Protein AF-A0A7W0KDU7-F1 (afdb_monomer_lite)

Sequence (74 aa):
DTPPGAMPPDYPWEIIEQVTRDLYTELAALVPGGRLIIAEESGHYIQLEQSDLAIEAIREVVDAVRDPDAWAAQ

Foldseek 3Di:
DAPVPGDPPPPPQVVCVVVVVVVQVVVQVVDVLRDDDDPPQDGDCCCVGPVVVVVVVVVQVVVCVVPVVSSVVD

Secondary structure (DSSP, 8-state):
-PPTTPPPTT--HHHHHHHHHHHHHHHHHHSTT------TT--S-HHHH-HHHHHHHHHHHHHHHH-HHHHHT-

pLDDT: mean 89.37, std 7.56, range [60.34, 96.81]

Structure (mmCIF, N/CA/C/O backbone):
data_AF-A0A7W0KDU7-F1
#
_entry.id   AF-A0A7W0KDU7-F1
#
loop_
_atom_site.group_PDB
_atom_site.id
_atom_site.type_symbol
_atom_site.label_atom_id
_atom_site.label_alt_id
_atom_site.label_comp_id
_atom_site.label_asym_id
_atom_site.label_entity_id
_atom_site.label_seq_id
_atom_site.pdbx_PDB_ins_code
_atom_site.Cartn_x
_atom_site.Cartn_y
_atom_site.Cartn_z
_atom_site.occupancy
_atom_site.B_iso_or_equiv
_atom_site.auth_seq_id
_atom_site.auth_comp_id
_atom_site.auth_asym_id
_atom_site.auth_atom_id
_atom_site.pdbx_PDB_model_num
ATOM 1 N N . ASP A 1 1 ? 29.932 0.935 -16.269 1.00 73.88 1 ASP A N 1
ATOM 2 C CA . ASP A 1 1 ? 29.698 0.241 -14.989 1.00 73.88 1 ASP A CA 1
ATOM 3 C C . ASP A 1 1 ? 28.441 0.767 -14.326 1.00 73.88 1 ASP A C 1
ATOM 5 O O . ASP A 1 1 ? 28.214 1.973 -14.349 1.00 73.88 1 ASP A O 1
ATOM 9 N N . THR A 1 2 ? 27.608 -0.129 -13.800 1.00 66.50 2 THR A N 1
ATOM 10 C CA . THR A 1 2 ? 26.372 0.213 -13.082 1.00 66.50 2 THR A CA 1
ATOM 11 C C . THR A 1 2 ? 26.723 0.729 -11.680 1.00 66.50 2 THR A C 1
ATOM 13 O O . THR A 1 2 ? 27.482 0.053 -10.981 1.00 66.50 2 THR A O 1
ATOM 16 N N . PRO A 1 3 ? 26.228 1.908 -11.250 1.00 76.94 3 PRO A N 1
ATOM 17 C CA . PRO A 1 3 ? 26.484 2.425 -9.907 1.00 76.94 3 PRO A CA 1
ATOM 18 C C . PRO A 1 3 ? 26.054 1.435 -8.811 1.00 76.94 3 PRO A C 1
ATOM 20 O O . PRO A 1 3 ? 25.073 0.714 -9.001 1.00 76.94 3 PRO A O 1
ATOM 23 N N . PRO A 1 4 ? 26.724 1.406 -7.645 1.00 76.56 4 PRO A N 1
ATOM 24 C CA . PRO A 1 4 ? 26.282 0.591 -6.517 1.00 76.56 4 PRO A CA 1
ATOM 25 C C . PRO A 1 4 ? 24.819 0.887 -6.156 1.00 76.56 4 PRO A C 1
ATOM 27 O O . PRO A 1 4 ? 24.461 2.038 -5.919 1.00 76.56 4 PRO A O 1
ATOM 30 N N . GLY A 1 5 ? 23.981 -0.151 -6.132 1.00 78.56 5 GLY A N 1
ATOM 31 C CA . GLY A 1 5 ? 22.545 -0.041 -5.848 1.00 78.56 5 GLY A CA 1
ATOM 32 C C . GLY A 1 5 ? 21.660 0.270 -7.059 1.00 78.56 5 GLY A C 1
ATOM 33 O O . GLY A 1 5 ? 20.443 0.175 -6.939 1.00 78.56 5 GLY A O 1
ATOM 34 N N . ALA A 1 6 ? 22.233 0.589 -8.224 1.00 81.75 6 ALA A N 1
ATOM 35 C CA . ALA A 1 6 ? 21.454 0.681 -9.451 1.00 81.75 6 ALA A CA 1
ATOM 36 C C . ALA A 1 6 ? 21.168 -0.722 -9.996 1.00 81.75 6 ALA A C 1
ATOM 38 O O . ALA A 1 6 ? 22.050 -1.583 -10.062 1.00 81.75 6 ALA A O 1
ATOM 39 N N . MET A 1 7 ? 19.919 -0.939 -10.394 1.00 85.12 7 MET A N 1
ATOM 40 C CA . MET A 1 7 ? 19.525 -2.181 -11.042 1.00 85.12 7 MET A CA 1
ATOM 41 C C . MET A 1 7 ? 20.080 -2.215 -12.472 1.00 85.12 7 MET A C 1
ATOM 43 O O . MET A 1 7 ? 20.227 -1.157 -13.096 1.00 85.12 7 MET A O 1
ATOM 47 N N . PRO A 1 8 ? 20.427 -3.401 -13.002 1.00 88.50 8 PRO A N 1
ATOM 48 C CA . PRO A 1 8 ? 20.813 -3.544 -14.401 1.00 88.50 8 PRO A CA 1
ATOM 49 C C . PRO A 1 8 ? 19.753 -2.953 -15.350 1.00 88.50 8 PRO A C 1
ATOM 51 O O . PRO A 1 8 ? 18.566 -2.995 -15.021 1.00 88.50 8 PRO A O 1
ATOM 54 N N . PRO A 1 9 ? 20.133 -2.431 -16.531 1.00 84.94 9 PRO A N 1
ATOM 55 C CA . PRO A 1 9 ? 19.168 -1.895 -17.497 1.00 84.94 9 PRO A CA 1
ATOM 56 C C . PRO A 1 9 ? 18.111 -2.907 -17.965 1.00 84.94 9 PRO A C 1
ATOM 58 O O . PRO A 1 9 ? 17.026 -2.509 -18.367 1.00 84.94 9 PRO A O 1
ATOM 61 N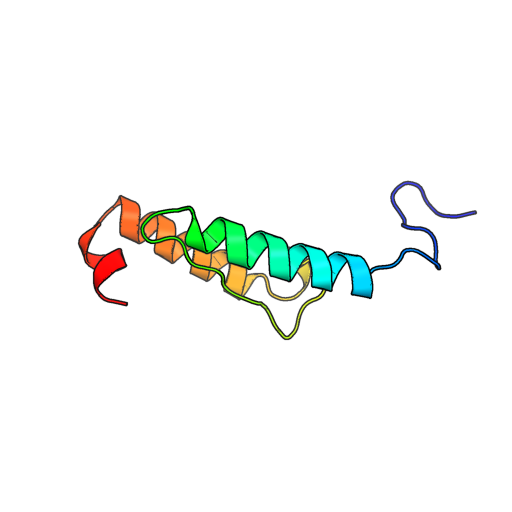 N . ASP A 1 10 ? 18.432 -4.200 -17.926 1.00 89.19 10 ASP A N 1
ATOM 62 C CA . ASP A 1 10 ? 17.559 -5.323 -18.279 1.00 89.19 10 ASP A CA 1
ATOM 63 C C . ASP A 1 10 ? 16.803 -5.906 -17.073 1.00 89.19 10 ASP A C 1
ATOM 65 O O . ASP A 1 10 ? 16.212 -6.982 -17.166 1.00 89.19 10 ASP A O 1
ATOM 69 N N . TYR A 1 11 ? 16.808 -5.213 -15.930 1.00 88.38 11 TYR A N 1
ATOM 70 C CA . TYR A 1 11 ? 16.042 -5.647 -14.772 1.00 8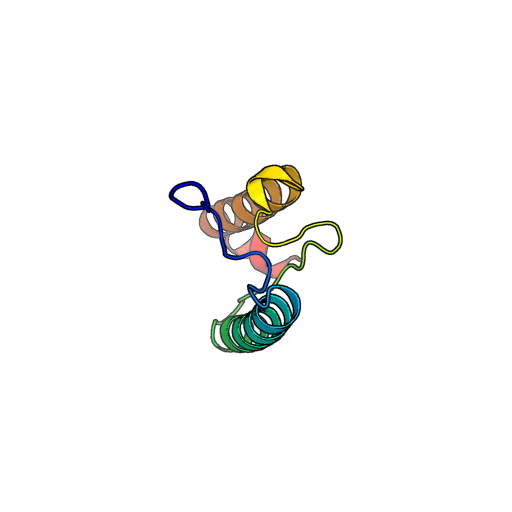8.38 11 TYR A CA 1
ATOM 71 C C . TYR A 1 11 ? 14.533 -5.653 -15.090 1.00 88.38 11 TYR A C 1
ATOM 73 O O . TYR A 1 11 ? 14.004 -4.648 -15.571 1.00 88.38 11 TYR A O 1
ATOM 81 N N . PRO A 1 12 ? 13.812 -6.759 -14.830 1.00 91.25 12 PRO A N 1
ATOM 82 C CA . PRO A 1 12 ? 12.464 -6.962 -15.353 1.00 91.25 12 PRO A CA 1
ATOM 83 C C . PRO A 1 12 ? 11.394 -6.303 -14.467 1.00 91.25 12 PRO A C 1
ATOM 85 O O . PRO A 1 12 ? 10.573 -6.995 -13.861 1.00 91.25 12 PRO A O 1
ATOM 88 N N . TRP A 1 13 ? 11.402 -4.969 -14.380 1.00 85.75 13 TRP A N 1
ATOM 89 C CA . TRP A 1 13 ? 10.498 -4.207 -13.507 1.00 85.75 13 TRP A CA 1
ATOM 90 C C . TRP A 1 13 ? 9.026 -4.547 -13.720 1.00 85.75 13 TRP A C 1
ATOM 92 O O . TRP A 1 13 ? 8.339 -4.857 -12.755 1.00 85.75 13 TRP A O 1
ATOM 102 N N . GLU A 1 14 ? 8.568 -4.595 -14.969 1.00 86.06 14 GLU A N 1
ATOM 103 C CA . GLU A 1 14 ? 7.163 -4.874 -15.291 1.00 86.06 14 GLU A CA 1
ATOM 104 C C . GLU A 1 14 ? 6.702 -6.247 -14.774 1.00 86.06 14 GLU A C 1
ATOM 106 O O . GLU A 1 14 ? 5.621 -6.377 -14.202 1.00 86.06 14 GLU A O 1
ATOM 111 N N . ILE A 1 15 ? 7.543 -7.280 -14.919 1.00 91.69 15 ILE A N 1
ATOM 112 C CA . ILE A 1 15 ? 7.229 -8.634 -14.433 1.00 91.69 15 ILE A CA 1
ATOM 113 C C . ILE A 1 15 ? 7.176 -8.641 -12.906 1.00 91.69 15 ILE A C 1
ATOM 115 O O . ILE A 1 15 ? 6.275 -9.236 -12.316 1.00 91.69 15 ILE A O 1
ATOM 119 N N . ILE A 1 16 ? 8.145 -7.989 -12.262 1.00 90.00 16 ILE A N 1
ATOM 120 C CA . ILE A 1 16 ? 8.216 -7.929 -10.803 1.00 90.00 16 ILE A CA 1
ATOM 121 C C . ILE A 1 16 ? 7.019 -7.175 -10.246 1.00 90.00 16 ILE A C 1
ATOM 123 O O . ILE A 1 16 ? 6.415 -7.656 -9.293 1.00 90.00 16 ILE A O 1
ATOM 127 N N . GLU A 1 17 ? 6.640 -6.049 -10.843 1.00 87.25 17 GLU A N 1
ATOM 128 C CA . GLU A 1 17 ? 5.462 -5.289 -10.438 1.00 87.25 17 GLU A CA 1
ATOM 129 C C . GLU A 1 17 ? 4.184 -6.113 -10.587 1.00 87.25 17 GLU A C 1
ATOM 131 O O . GLU A 1 17 ? 3.388 -6.154 -9.651 1.00 87.25 17 GLU A O 1
ATOM 136 N N . GLN A 1 18 ? 4.010 -6.829 -11.702 1.00 89.00 18 GLN A N 1
ATOM 137 C CA . GLN A 1 18 ? 2.839 -7.685 -11.900 1.00 89.00 18 GLN A CA 1
ATOM 138 C C . GLN A 1 18 ? 2.763 -8.804 -10.852 1.00 89.00 18 GLN A C 1
ATOM 140 O O . GLN A 1 18 ? 1.752 -8.933 -10.166 1.00 89.00 18 GLN A O 1
ATOM 145 N N . VAL A 1 19 ? 3.845 -9.568 -10.667 1.00 93.50 19 VAL A N 1
ATOM 146 C CA . VAL A 1 19 ? 3.887 -10.652 -9.666 1.00 93.50 19 VAL A CA 1
ATOM 147 C C . VAL A 1 19 ? 3.687 -10.099 -8.256 1.00 93.50 19 VAL A C 1
ATOM 149 O O . VAL A 1 19 ? 2.988 -10.693 -7.439 1.00 93.50 19 VAL A O 1
ATOM 152 N N . THR A 1 20 ? 4.273 -8.940 -7.962 1.00 90.50 20 THR A N 1
ATOM 153 C CA . THR A 1 20 ? 4.134 -8.280 -6.662 1.00 90.50 20 THR A CA 1
ATOM 154 C C . THR A 1 20 ? 2.685 -7.863 -6.403 1.00 90.50 20 THR A C 1
ATOM 156 O O . THR A 1 20 ? 2.190 -8.060 -5.295 1.00 90.50 20 THR A O 1
ATOM 159 N N . ARG A 1 21 ? 1.970 -7.349 -7.414 1.00 89.25 21 ARG A N 1
ATOM 160 C CA . ARG A 1 21 ? 0.538 -7.008 -7.313 1.00 89.25 21 ARG A CA 1
ATOM 161 C C . ARG A 1 21 ? -0.323 -8.238 -7.030 1.00 89.25 21 ARG A C 1
ATOM 163 O O . ARG A 1 21 ? -1.185 -8.176 -6.151 1.00 89.25 21 ARG A O 1
ATOM 170 N N . ASP A 1 22 ? -0.060 -9.347 -7.715 1.00 93.94 22 ASP A N 1
ATOM 171 C CA . ASP A 1 22 ? -0.796 -10.600 -7.510 1.00 93.94 22 ASP A CA 1
ATOM 172 C C . ASP A 1 22 ? -0.575 -11.127 -6.079 1.00 93.94 22 ASP A C 1
ATOM 174 O O . ASP A 1 22 ? -1.533 -11.370 -5.342 1.00 93.94 22 ASP A O 1
ATOM 178 N N . LEU A 1 23 ? 0.684 -11.177 -5.628 1.00 95.88 23 LEU A N 1
ATOM 179 C CA . LEU A 1 23 ? 1.033 -11.615 -4.272 1.00 95.88 23 LEU A CA 1
ATOM 180 C C . LEU A 1 23 ? 0.460 -10.699 -3.181 1.00 95.88 23 LEU A C 1
ATOM 182 O O . LEU A 1 23 ? 0.020 -11.190 -2.141 1.00 95.88 23 LEU A O 1
ATOM 186 N N . TYR A 1 24 ? 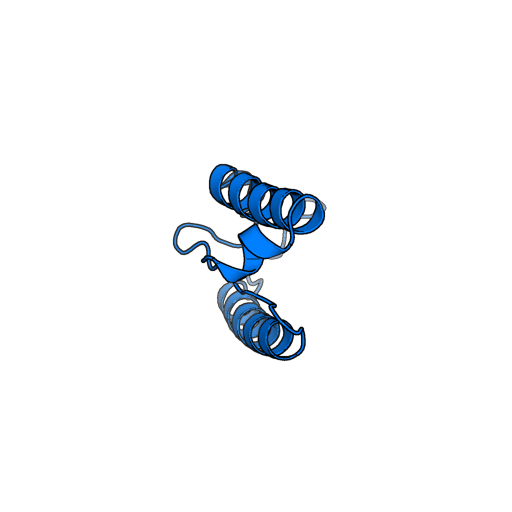0.435 -9.379 -3.387 1.00 94.19 24 TYR A N 1
ATOM 187 C CA . TYR A 1 24 ? -0.180 -8.462 -2.423 1.00 94.19 24 TYR A CA 1
ATOM 188 C C . TYR A 1 24 ? -1.703 -8.583 -2.379 1.00 94.19 24 TYR A C 1
ATOM 190 O O . TYR A 1 24 ? -2.290 -8.414 -1.309 1.00 94.19 24 TYR A O 1
ATOM 198 N N . THR A 1 25 ? -2.338 -8.911 -3.505 1.00 94.75 25 THR A N 1
ATOM 199 C CA . THR A 1 25 ? -3.779 -9.194 -3.549 1.00 94.75 25 THR A CA 1
ATOM 200 C C . THR A 1 25 ? -4.098 -10.427 -2.706 1.00 94.75 25 THR A C 1
ATOM 202 O O . THR A 1 25 ? -5.002 -10.392 -1.870 1.00 94.75 25 THR A O 1
ATOM 205 N N . GLU A 1 26 ? -3.308 -11.493 -2.857 1.00 96.25 26 GLU A N 1
ATOM 206 C CA . GLU A 1 26 ? -3.433 -12.699 -2.034 1.00 96.25 26 GLU A CA 1
ATOM 207 C C . GLU A 1 26 ? -3.167 -12.408 -0.553 1.00 96.25 26 GLU A C 1
ATOM 209 O O . GLU A 1 26 ? -3.949 -12.812 0.308 1.00 96.25 26 GLU A O 1
ATOM 214 N N . LEU A 1 27 ? -2.108 -11.654 -0.241 1.00 95.62 27 LEU A N 1
ATOM 215 C CA . LEU A 1 27 ? -1.777 -11.284 1.135 1.00 95.62 27 LEU A CA 1
ATOM 216 C C . LEU A 1 27 ? -2.916 -10.513 1.811 1.00 95.62 27 LEU A C 1
ATOM 218 O O . LEU A 1 27 ? -3.264 -10.820 2.951 1.00 95.62 27 LEU A O 1
ATOM 222 N N . ALA A 1 28 ? -3.509 -9.536 1.120 1.00 95.31 28 ALA A N 1
ATOM 223 C CA . ALA A 1 28 ? -4.619 -8.757 1.659 1.00 95.31 28 ALA A CA 1
ATOM 224 C C . ALA A 1 28 ? -5.834 -9.642 1.979 1.00 95.31 28 ALA A C 1
ATOM 226 O O . ALA A 1 28 ? -6.474 -9.444 3.009 1.00 95.31 28 ALA A O 1
ATOM 227 N N . ALA A 1 29 ? -6.103 -10.662 1.157 1.00 95.19 29 ALA A N 1
ATOM 228 C CA . ALA A 1 29 ? -7.193 -11.610 1.382 1.00 95.19 29 ALA A CA 1
ATOM 229 C C . ALA A 1 29 ? -6.952 -12.562 2.572 1.00 95.19 29 ALA A C 1
ATOM 231 O O . ALA A 1 29 ? -7.911 -13.077 3.149 1.00 95.19 29 ALA A O 1
ATOM 232 N N . LEU A 1 30 ? -5.693 -12.801 2.958 1.00 96.81 30 LEU A N 1
ATOM 233 C CA . LEU A 1 30 ? -5.341 -13.657 4.100 1.00 96.81 30 LEU A CA 1
ATOM 234 C C . LEU A 1 30 ? -5.481 -12.953 5.457 1.00 96.81 30 LEU A C 1
ATOM 236 O O . LEU A 1 30 ? -5.526 -13.622 6.491 1.00 96.81 30 LEU A O 1
ATOM 240 N N . VAL A 1 31 ? -5.543 -11.621 5.475 1.00 90.69 31 VAL A N 1
ATOM 241 C CA . VAL A 1 31 ? -5.628 -10.826 6.704 1.00 90.69 31 VAL A CA 1
ATOM 242 C C . VAL A 1 31 ? -7.073 -10.359 6.904 1.00 90.69 31 VAL A C 1
ATOM 244 O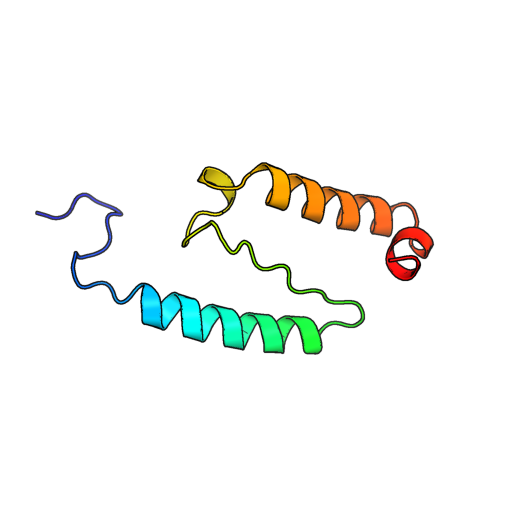 O . VAL A 1 31 ? -7.594 -9.633 6.060 1.00 90.69 31 VAL A O 1
ATOM 247 N N . PRO A 1 32 ? -7.748 -10.712 8.016 1.00 89.44 32 PRO A N 1
ATOM 248 C CA . PRO A 1 32 ? -9.074 -10.177 8.314 1.00 89.44 32 PRO A CA 1
ATOM 249 C C . PRO A 1 32 ? -9.063 -8.645 8.349 1.00 89.44 32 PRO A C 1
ATOM 251 O O . PRO A 1 32 ? -8.301 -8.044 9.104 1.00 89.44 32 PRO A O 1
ATOM 254 N N . GLY A 1 33 ? -9.898 -8.018 7.519 1.00 87.75 33 GLY A N 1
ATOM 255 C CA . GLY A 1 33 ? -9.924 -6.560 7.368 1.00 87.75 33 GLY A CA 1
ATOM 256 C C . GLY A 1 33 ? -8.715 -5.975 6.626 1.00 87.75 33 GLY A C 1
ATOM 257 O O . GLY A 1 33 ? -8.551 -4.757 6.634 1.00 87.75 33 GLY A O 1
ATOM 258 N N . GLY A 1 34 ? -7.880 -6.816 6.006 1.00 91.06 34 GLY A N 1
ATOM 259 C CA . GLY A 1 34 ? -6.775 -6.410 5.147 1.00 91.06 34 GLY A CA 1
ATOM 260 C C . GLY A 1 34 ? -7.268 -5.710 3.883 1.00 91.06 34 GLY A C 1
ATOM 261 O O . GLY A 1 34 ? -8.312 -6.049 3.325 1.00 91.06 34 GLY A O 1
ATOM 262 N N . ARG A 1 35 ? -6.507 -4.709 3.438 1.00 90.38 35 ARG A N 1
ATOM 263 C CA . ARG A 1 35 ? -6.806 -3.902 2.253 1.00 90.38 35 ARG A CA 1
ATOM 264 C C . ARG A 1 35 ? -5.550 -3.756 1.407 1.00 90.38 35 ARG A C 1
ATOM 266 O O . ARG A 1 35 ? -4.457 -3.606 1.949 1.00 90.38 35 ARG A O 1
ATOM 273 N N . LEU A 1 36 ? -5.725 -3.772 0.089 1.00 92.56 36 LEU A N 1
ATOM 274 C CA . LEU A 1 36 ? -4.686 -3.424 -0.873 1.00 92.56 36 LEU A CA 1
ATOM 275 C C . LEU A 1 36 ? -5.070 -2.112 -1.554 1.00 92.56 36 LEU A C 1
ATOM 277 O O . LEU A 1 36 ? -6.129 -2.024 -2.169 1.00 92.56 36 LEU A O 1
ATOM 281 N N . ILE A 1 37 ? -4.192 -1.117 -1.456 1.00 92.06 37 ILE A N 1
ATOM 282 C CA . ILE A 1 37 ? -4.310 0.160 -2.162 1.00 92.06 37 ILE A CA 1
ATOM 283 C C . ILE A 1 37 ? -3.239 0.181 -3.247 1.00 92.06 37 ILE A C 1
ATOM 285 O O . ILE A 1 37 ? -2.063 -0.061 -2.972 1.00 92.06 37 ILE A O 1
ATOM 289 N N . ILE A 1 38 ? -3.652 0.457 -4.482 1.00 90.62 38 ILE A N 1
ATOM 290 C CA . ILE A 1 38 ? -2.761 0.541 -5.635 1.00 90.62 38 ILE A CA 1
ATOM 291 C C . ILE A 1 38 ? -2.550 2.010 -6.001 1.00 90.62 38 ILE A C 1
ATOM 293 O O . ILE A 1 38 ? -3.498 2.719 -6.324 1.00 90.62 38 ILE A O 1
ATOM 297 N N . ALA A 1 39 ? -1.290 2.439 -5.999 1.00 92.06 39 ALA A N 1
ATOM 298 C CA . ALA A 1 39 ? -0.868 3.744 -6.487 1.00 92.06 39 ALA A CA 1
ATOM 299 C C . ALA A 1 39 ? -0.675 3.673 -8.015 1.00 92.06 39 ALA A C 1
ATOM 301 O O . ALA A 1 39 ? 0.392 3.293 -8.487 1.00 92.06 39 ALA A O 1
ATOM 302 N N . GLU A 1 40 ? -1.717 3.962 -8.801 1.00 90.00 40 GLU A N 1
ATOM 303 C CA . GLU A 1 40 ? -1.683 3.771 -10.267 1.00 90.00 40 GLU A CA 1
ATOM 304 C C . GLU A 1 40 ? -0.655 4.669 -10.975 1.00 90.00 40 GLU A C 1
ATOM 306 O O . GLU A 1 40 ? -0.086 4.278 -11.989 1.00 90.00 40 GLU A O 1
ATOM 311 N N . GLU A 1 41 ? -0.372 5.842 -10.408 1.00 90.06 41 GLU A N 1
ATOM 312 C CA . GLU A 1 41 ? 0.583 6.824 -10.942 1.00 90.06 41 GLU A CA 1
ATOM 313 C C . GLU A 1 41 ? 2.001 6.691 -10.341 1.00 90.06 41 GLU A C 1
ATOM 315 O O . GLU A 1 41 ? 2.722 7.678 -10.211 1.00 90.06 41 GLU A O 1
ATOM 320 N N . SER A 1 42 ? 2.395 5.498 -9.873 1.00 87.88 42 SER A N 1
ATOM 321 C CA . SER A 1 42 ? 3.728 5.246 -9.303 1.00 87.88 42 SER A CA 1
ATOM 322 C C . SER A 1 42 ? 4.290 3.886 -9.723 1.00 87.88 42 SER A C 1
ATOM 324 O O . SER A 1 42 ? 3.549 2.916 -9.883 1.00 87.88 42 SER A O 1
ATOM 326 N N . GLY A 1 43 ? 5.613 3.833 -9.894 1.00 82.31 43 GLY A N 1
ATOM 327 C CA . GLY A 1 43 ? 6.392 2.606 -10.021 1.00 82.31 43 GLY A CA 1
ATOM 328 C C . GLY A 1 43 ? 6.801 2.044 -8.655 1.00 82.31 43 GLY A C 1
ATOM 329 O O . GLY A 1 43 ? 6.031 2.020 -7.696 1.00 82.31 43 GLY A O 1
ATOM 330 N N . HIS A 1 44 ? 8.046 1.577 -8.541 1.00 82.94 44 HIS A N 1
ATOM 331 C CA . HIS A 1 44 ? 8.508 0.869 -7.342 1.00 82.94 44 HIS A CA 1
ATOM 332 C C . HIS A 1 44 ? 8.615 1.742 -6.073 1.00 82.94 44 HIS A C 1
ATOM 334 O O . HIS A 1 44 ? 8.538 1.224 -4.958 1.00 82.94 44 HIS A O 1
ATOM 340 N N . TYR A 1 45 ? 8.810 3.057 -6.210 1.00 85.94 45 TYR A N 1
ATOM 341 C CA . TYR A 1 45 ? 9.132 3.948 -5.090 1.00 85.94 45 TYR A CA 1
ATOM 342 C C . TYR A 1 45 ? 7.986 4.904 -4.745 1.00 85.94 45 TYR A C 1
ATOM 344 O O . TYR A 1 45 ? 8.133 6.127 -4.821 1.00 85.94 45 TYR A O 1
ATOM 352 N N . ILE A 1 46 ? 6.867 4.344 -4.279 1.00 90.44 46 ILE A N 1
ATOM 353 C CA . ILE A 1 46 ? 5.659 5.102 -3.909 1.00 90.44 46 ILE A CA 1
ATOM 354 C C . ILE A 1 46 ? 5.936 6.261 -2.942 1.00 90.44 46 ILE A C 1
ATOM 356 O O . ILE A 1 46 ? 5.323 7.315 -3.046 1.00 90.44 46 ILE A O 1
ATOM 360 N N . GLN A 1 47 ? 6.904 6.120 -2.034 1.00 89.81 47 GLN A N 1
ATOM 361 C CA . GLN A 1 47 ? 7.247 7.156 -1.060 1.00 89.81 47 GLN A CA 1
ATOM 362 C C . GLN A 1 47 ? 7.921 8.389 -1.678 1.00 89.81 47 GLN A C 1
ATOM 364 O O . GLN A 1 47 ? 8.001 9.424 -1.023 1.00 89.81 47 GLN A O 1
ATOM 369 N N . LEU A 1 48 ? 8.452 8.266 -2.897 1.00 93.25 48 LEU A N 1
ATOM 370 C CA . LEU A 1 48 ? 9.063 9.369 -3.639 1.00 93.25 48 LEU A CA 1
ATOM 371 C C . LEU A 1 48 ? 8.089 9.979 -4.650 1.00 93.25 48 LEU A C 1
ATOM 373 O O . LEU A 1 48 ? 8.162 11.176 -4.909 1.00 93.25 48 LEU A O 1
ATOM 377 N N . GLU A 1 49 ? 7.204 9.161 -5.217 1.00 93.62 49 GLU A N 1
ATOM 378 C CA . GLU A 1 49 ? 6.346 9.539 -6.345 1.00 93.62 49 GLU A CA 1
ATOM 379 C C . GLU A 1 49 ? 4.920 9.919 -5.914 1.00 93.62 49 GLU A C 1
ATOM 381 O O . GLU A 1 49 ? 4.340 10.839 -6.481 1.00 93.62 49 GLU A O 1
ATOM 386 N N . GLN A 1 50 ? 4.373 9.264 -4.884 1.00 96.00 50 GLN A N 1
ATOM 387 C CA . GLN A 1 50 ? 3.032 9.503 -4.332 1.00 96.00 50 GLN A CA 1
ATOM 388 C C . GLN A 1 50 ? 3.039 9.411 -2.795 1.00 96.00 50 GLN A C 1
ATOM 390 O O . GLN A 1 50 ? 2.321 8.617 -2.180 1.00 96.00 50 GLN A O 1
ATOM 395 N N . SER A 1 51 ? 3.872 10.231 -2.147 1.00 96.12 51 SER A N 1
ATOM 396 C CA . SER A 1 51 ? 4.048 10.214 -0.686 1.00 96.12 51 SER A CA 1
ATOM 397 C C . SER A 1 51 ? 2.756 10.457 0.095 1.00 96.12 51 SER A C 1
ATOM 399 O O . SER A 1 51 ? 2.577 9.879 1.166 1.00 96.12 51 SER A O 1
ATOM 401 N N . ASP A 1 52 ? 1.861 11.296 -0.429 1.00 96.56 52 ASP A N 1
ATOM 402 C CA . ASP A 1 52 ? 0.614 11.657 0.249 1.00 96.56 52 ASP A CA 1
ATOM 403 C C . ASP A 1 52 ? -0.298 10.438 0.420 1.00 96.56 52 ASP A C 1
ATOM 405 O O . ASP A 1 52 ? -0.793 10.207 1.522 1.00 96.56 52 ASP A O 1
ATOM 409 N N . LEU A 1 53 ? -0.395 9.578 -0.600 1.00 95.44 53 LEU A N 1
ATOM 410 C CA . LEU A 1 53 ? -1.162 8.332 -0.532 1.00 95.44 53 LEU A CA 1
ATOM 411 C C . LEU A 1 53 ? -0.624 7.387 0.553 1.00 95.44 53 LEU A C 1
ATOM 413 O O . LEU A 1 53 ? -1.391 6.796 1.314 1.00 95.44 53 LEU A O 1
ATOM 417 N N . ALA A 1 54 ? 0.703 7.267 0.664 1.00 92.56 54 ALA A N 1
ATOM 418 C CA . ALA A 1 54 ? 1.325 6.458 1.710 1.00 92.56 54 ALA A CA 1
ATOM 419 C C . ALA A 1 54 ? 1.047 7.028 3.113 1.00 92.56 54 ALA A C 1
ATOM 421 O O . ALA A 1 54 ? 0.757 6.278 4.046 1.00 92.56 54 ALA A O 1
ATOM 422 N N . ILE A 1 55 ? 1.113 8.354 3.269 1.00 96.62 55 ILE A N 1
ATOM 423 C CA . ILE A 1 55 ? 0.824 9.036 4.536 1.00 96.62 55 ILE A CA 1
ATOM 424 C C . ILE A 1 55 ? -0.645 8.849 4.932 1.00 96.62 55 ILE A C 1
ATOM 426 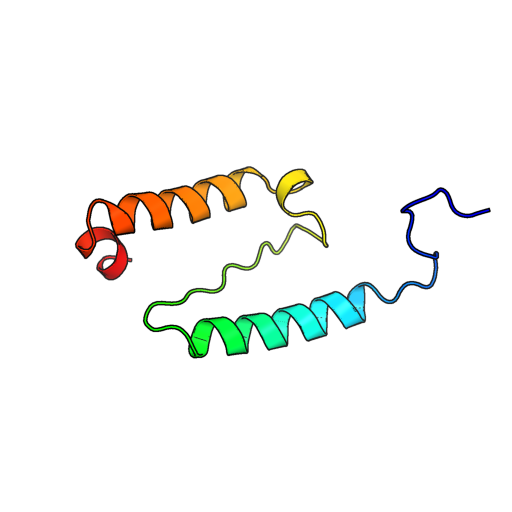O O . ILE A 1 55 ? -0.928 8.577 6.099 1.00 96.62 55 ILE A O 1
ATOM 430 N N . GLU A 1 56 ? -1.570 8.996 3.986 1.00 96.25 56 GLU A N 1
ATOM 431 C CA . GLU A 1 56 ? -3.007 8.838 4.212 1.00 96.25 56 GLU A CA 1
ATOM 432 C C . GLU A 1 56 ? -3.354 7.408 4.629 1.00 96.25 56 GLU A C 1
ATOM 434 O O . GLU A 1 56 ? -3.934 7.225 5.698 1.00 96.25 56 GLU A O 1
ATOM 439 N N . ALA A 1 57 ? -2.888 6.398 3.889 1.00 94.38 57 ALA A N 1
ATOM 440 C CA . ALA A 1 57 ? -3.120 4.994 4.235 1.00 94.38 57 ALA A CA 1
ATOM 441 C C . ALA A 1 57 ? -2.585 4.634 5.636 1.00 94.38 57 ALA A C 1
ATOM 443 O O . ALA A 1 57 ? -3.229 3.912 6.398 1.00 94.38 57 ALA A O 1
ATOM 444 N N . ILE A 1 58 ? -1.419 5.170 6.022 1.00 94.44 58 ILE A N 1
ATOM 445 C CA . ILE A 1 58 ? -0.868 4.967 7.372 1.00 94.44 58 ILE A CA 1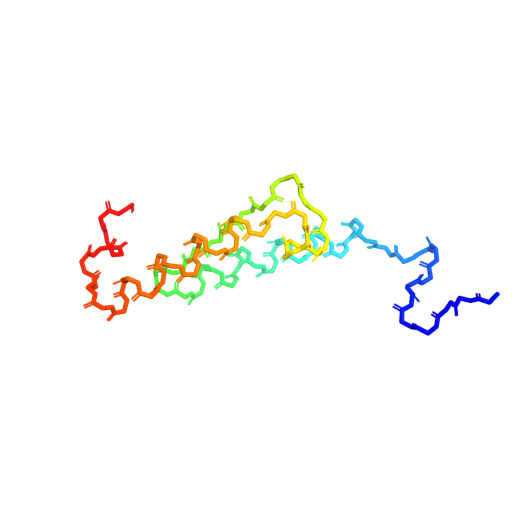
ATOM 446 C C . ILE A 1 58 ? -1.741 5.643 8.436 1.00 94.44 58 ILE A C 1
ATOM 448 O O . ILE A 1 58 ? -1.937 5.074 9.512 1.00 94.44 58 ILE A O 1
ATOM 452 N N . ARG A 1 59 ? -2.263 6.847 8.168 1.00 96.44 59 ARG A N 1
ATOM 453 C CA . ARG A 1 59 ? -3.161 7.543 9.103 1.00 96.44 59 ARG A CA 1
ATOM 454 C C . ARG A 1 59 ? -4.439 6.750 9.341 1.00 96.44 59 ARG A C 1
ATOM 456 O O . ARG A 1 59 ? -4.799 6.594 10.501 1.00 96.44 59 ARG A O 1
ATOM 463 N N . GLU A 1 60 ? -5.044 6.178 8.299 1.00 94.50 60 GLU A N 1
ATOM 464 C CA . GLU A 1 60 ? -6.234 5.328 8.446 1.00 94.50 60 GLU A CA 1
ATOM 465 C C . GLU A 1 60 ? -5.978 4.141 9.386 1.00 94.50 60 GLU A C 1
ATOM 467 O O . GLU A 1 60 ? -6.782 3.869 10.276 1.00 94.50 60 GLU A O 1
ATOM 472 N N . VAL A 1 61 ? -4.823 3.476 9.261 1.00 93.50 61 VAL A N 1
ATOM 473 C CA . VAL A 1 61 ? -4.439 2.375 10.164 1.00 93.50 61 VAL A CA 1
ATOM 474 C C . VAL A 1 61 ? -4.247 2.870 11.600 1.00 93.50 61 VAL A C 1
ATOM 476 O O . VAL A 1 61 ? -4.692 2.223 12.548 1.00 93.50 61 VAL A O 1
ATOM 479 N N . VAL A 1 62 ? -3.578 4.010 11.790 1.00 96.56 62 VAL A N 1
ATOM 480 C CA . VAL A 1 62 ? -3.363 4.585 13.129 1.00 96.56 62 VAL A CA 1
ATOM 481 C C . VAL A 1 62 ? -4.687 4.974 13.780 1.00 96.56 62 VAL A C 1
ATOM 483 O O . VAL A 1 62 ? -4.874 4.721 14.973 1.00 96.56 62 VAL A O 1
ATOM 486 N N . ASP A 1 63 ? -5.598 5.567 13.016 1.00 95.88 63 ASP A N 1
ATOM 487 C CA . ASP A 1 63 ? -6.909 5.974 13.506 1.00 95.88 63 ASP A CA 1
ATOM 488 C C . ASP A 1 63 ? -7.775 4.752 13.826 1.00 95.88 63 ASP A C 1
ATOM 490 O O . ASP A 1 63 ? -8.354 4.714 14.905 1.00 95.88 63 ASP A O 1
ATOM 494 N N . ALA A 1 64 ? -7.732 3.692 13.015 1.00 93.50 64 ALA A N 1
ATOM 495 C CA . ALA A 1 64 ? -8.375 2.408 13.312 1.00 93.50 64 ALA A CA 1
ATOM 496 C C . ALA A 1 64 ? -7.865 1.735 14.596 1.00 93.50 64 ALA A C 1
ATOM 498 O O . ALA A 1 64 ? -8.626 1.105 15.326 1.00 93.50 64 ALA A O 1
ATOM 499 N N . VAL A 1 65 ? -6.571 1.859 14.907 1.00 93.19 65 VAL A N 1
ATOM 500 C CA . VAL A 1 65 ? -6.024 1.338 16.172 1.00 93.19 65 VAL A CA 1
ATOM 501 C C . VAL A 1 65 ? -6.520 2.155 17.370 1.00 93.19 65 VAL A C 1
ATOM 503 O O . VAL A 1 65 ? -6.669 1.612 18.466 1.00 93.19 65 VAL A O 1
ATOM 506 N N . ARG A 1 66 ? -6.767 3.458 17.185 1.00 96.38 66 ARG A N 1
ATOM 507 C CA . ARG A 1 66 ? -7.283 4.353 18.235 1.00 96.38 66 ARG A CA 1
ATOM 508 C C . ARG A 1 66 ? -8.794 4.229 18.417 1.00 96.38 66 ARG A C 1
ATOM 510 O O . ARG A 1 66 ? -9.262 4.318 19.549 1.00 96.38 66 ARG A O 1
ATOM 517 N N . ASP A 1 67 ? -9.514 4.030 17.322 1.00 95.75 67 ASP A N 1
ATOM 518 C CA . ASP A 1 67 ? -10.960 3.866 17.237 1.00 95.75 67 ASP A CA 1
ATOM 519 C C . ASP A 1 67 ? -11.292 2.761 16.213 1.00 95.75 67 ASP A C 1
ATOM 521 O O . ASP A 1 67 ? -11.378 3.025 15.011 1.00 95.75 67 ASP A O 1
ATOM 525 N N . PRO A 1 68 ? -11.468 1.505 16.665 1.00 89.94 68 PRO A N 1
ATOM 526 C CA . PRO A 1 68 ? -11.730 0.377 15.772 1.00 89.94 68 PRO A CA 1
ATOM 527 C C . PRO A 1 68 ? -12.991 0.520 14.913 1.00 89.94 68 PRO A C 1
ATOM 529 O O . PRO A 1 68 ? -13.046 -0.056 13.823 1.00 89.94 68 PRO A O 1
ATOM 532 N N . ASP A 1 69 ? -13.981 1.301 15.358 1.00 89.81 69 ASP A N 1
ATOM 533 C CA . ASP A 1 69 ? -15.211 1.530 14.595 1.00 89.81 69 ASP A CA 1
ATOM 534 C C . ASP A 1 69 ? -14.938 2.359 13.326 1.00 89.81 69 ASP A C 1
ATOM 536 O O . ASP A 1 69 ? -15.623 2.189 12.313 1.00 89.81 69 ASP A O 1
ATOM 540 N N . ALA A 1 70 ? -13.877 3.177 13.325 1.00 85.31 70 ALA A N 1
ATOM 541 C CA . ALA A 1 70 ? -13.445 3.943 12.156 1.00 85.31 70 ALA A CA 1
ATOM 542 C C . ALA A 1 70 ? -12.972 3.045 10.999 1.00 85.31 70 ALA A C 1
ATOM 544 O O . ALA A 1 70 ? -13.115 3.420 9.837 1.00 85.31 70 ALA A O 1
ATOM 545 N N . TRP A 1 71 ? -12.465 1.839 11.291 1.00 88.94 71 TRP A N 1
ATOM 546 C CA . TRP A 1 71 ? -12.050 0.886 10.255 1.00 88.94 71 TRP A CA 1
ATOM 547 C C . TRP A 1 71 ? -13.240 0.208 9.573 1.00 88.94 71 TRP A C 1
ATOM 549 O O . TRP A 1 71 ? -13.181 -0.101 8.388 1.00 88.94 71 TRP A O 1
ATOM 559 N N . ALA A 1 72 ? -14.333 -0.029 10.303 1.00 77.38 72 ALA A N 1
ATOM 560 C CA . ALA A 1 72 ? -15.523 -0.698 9.775 1.00 77.38 72 ALA A CA 1
ATOM 561 C C . ALA A 1 72 ? -16.446 0.238 8.972 1.00 77.38 72 ALA A C 1
ATOM 563 O O . ALA A 1 72 ? -17.283 -0.240 8.210 1.00 77.38 72 ALA A O 1
ATOM 564 N N . ALA A 1 73 ? -16.318 1.554 9.158 1.00 62.50 73 ALA A N 1
ATOM 565 C CA . ALA A 1 73 ? -17.190 2.567 8.563 1.00 62.50 73 ALA A CA 1
ATOM 566 C C . ALA A 1 73 ? -16.811 2.992 7.127 1.00 62.50 73 ALA A C 1
ATOM 568 O O . ALA A 1 73 ? -17.472 3.873 6.573 1.00 62.50 73 ALA A O 1
ATOM 569 N N . GLN A 1 74 ? -15.768 2.394 6.542 1.00 60.34 74 GLN A N 1
ATOM 570 C CA . GLN A 1 74 ? -15.261 2.690 5.194 1.00 60.34 74 GLN A CA 1
ATOM 571 C C . GLN A 1 74 ? -15.612 1.598 4.185 1.00 60.34 74 GLN A C 1
ATOM 573 O O . GLN A 1 74 ? -15.441 0.403 4.521 1.00 60.34 74 GLN A O 1
#

Radius of gyration: 15.97 Å; chains: 1; bounding box: 47×25×36 Å